Protein AF-A0A553ZSS7-F1 (afdb_monomer_lite)

Radius of gyration: 16.3 Å; chains: 1; bounding box: 31×25×36 Å

InterPro domains:
  IPR000653 DegT/DnrJ/EryC1/StrS aminotransferase [PF01041] (2-47)
  IPR015422 Pyridoxal phosphate-dependent transferase, small domain [G3DSA:3.90.1150.10] (1-51)

Organism: NCBI:txid2597270

pLDDT: mean 92.29, std 6.09, range [58.38, 96.62]

Structure (mmCIF, N/CA/C/O backbone):
data_AF-A0A553ZSS7-F1
#
_entry.id   AF-A0A553ZSS7-F1
#
loop_
_atom_site.group_PDB
_atom_site.id
_atom_site.type_symbol
_atom_site.label_atom_id
_atom_site.label_alt_id
_atom_site.label_comp_id
_atom_site.label_asym_id
_atom_site.label_entity_id
_atom_site.label_seq_id
_atom_site.pdbx_PDB_ins_code
_atom_site.Cartn_x
_atom_site.Cartn_y
_atom_site.Cartn_z
_atom_site.occupancy
_atom_site.B_iso_or_equiv
_atom_site.auth_seq_id
_atom_site.auth_comp_id
_atom_site.auth_asym_id
_atom_site.auth_atom_id
_atom_site.pdbx_PDB_model_num
ATOM 1 N N . ILE A 1 1 ? 1.403 3.486 -11.120 1.00 81.88 1 ILE A N 1
ATOM 2 C CA . ILE A 1 1 ? 1.507 4.703 -11.970 1.00 81.88 1 ILE A CA 1
ATOM 3 C C . ILE A 1 1 ? 1.934 4.369 -13.397 1.00 81.88 1 ILE A C 1
ATOM 5 O O . ILE A 1 1 ? 1.232 4.777 -14.310 1.00 81.88 1 ILE A O 1
ATOM 9 N N . SER A 1 2 ? 3.008 3.599 -13.609 1.00 90.25 2 SER A N 1
ATOM 10 C CA . SER A 1 2 ? 3.514 3.253 -14.952 1.00 90.25 2 SER A CA 1
ATOM 11 C C . SER A 1 2 ? 2.458 2.659 -15.897 1.00 90.25 2 SER A C 1
ATOM 13 O O . SER A 1 2 ? 2.462 2.967 -17.080 1.00 90.25 2 SER A O 1
ATOM 15 N N . ASN A 1 3 ? 1.486 1.910 -15.365 1.00 89.56 3 ASN A N 1
ATOM 16 C CA . ASN A 1 3 ? 0.404 1.306 -16.157 1.00 89.56 3 ASN A CA 1
ATOM 17 C C . ASN A 1 3 ? -0.711 2.28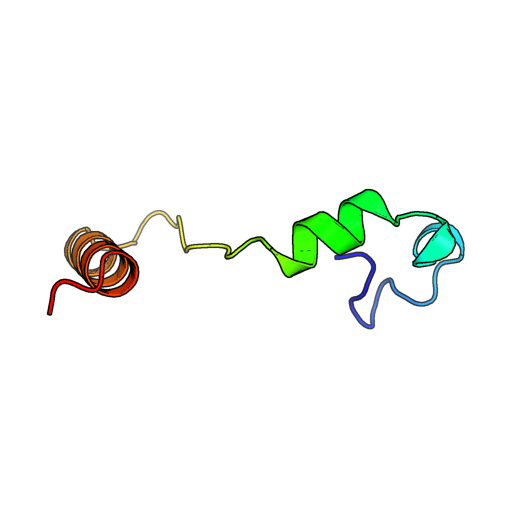9 -16.565 1.00 89.56 3 ASN A C 1
ATOM 19 O O . ASN A 1 3 ? -1.616 1.918 -17.314 1.00 89.56 3 ASN A O 1
ATOM 23 N N . MET A 1 4 ? -0.696 3.533 -16.077 1.00 91.25 4 MET A N 1
ATOM 24 C CA . MET A 1 4 ? -1.727 4.521 -16.408 1.00 91.25 4 MET A CA 1
ATOM 25 C C . MET A 1 4 ? -1.592 4.993 -17.866 1.00 91.25 4 MET A C 1
ATOM 27 O O . MET A 1 4 ? -0.469 5.071 -18.371 1.00 91.25 4 MET A O 1
ATOM 31 N N . PRO A 1 5 ? -2.695 5.379 -18.544 1.00 90.44 5 PRO A N 1
ATOM 32 C CA . PRO A 1 5 ? -2.690 5.733 -19.970 1.00 90.44 5 PRO A CA 1
ATOM 33 C C . PRO A 1 5 ? -1.649 6.783 -20.380 1.00 90.44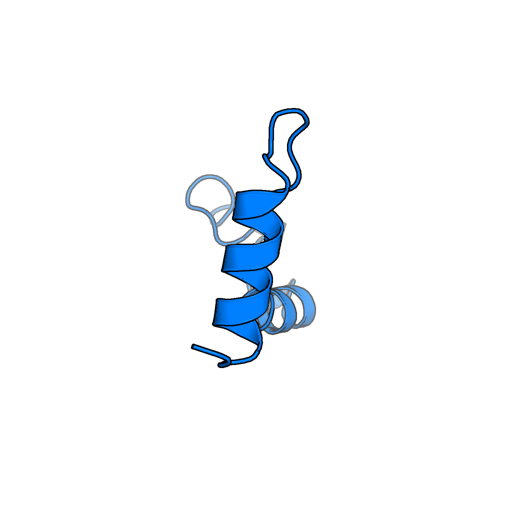 5 PRO A C 1
ATOM 35 O O . PRO A 1 5 ? -1.102 6.694 -21.472 1.00 90.44 5 PRO A O 1
ATOM 38 N N . MET A 1 6 ? -1.351 7.737 -19.495 1.00 90.94 6 MET A N 1
ATOM 39 C CA . MET A 1 6 ? -0.373 8.803 -19.732 1.00 90.94 6 MET A CA 1
ATOM 40 C C . MET A 1 6 ? 1.085 8.307 -19.738 1.00 90.94 6 MET A C 1
ATOM 42 O O . MET A 1 6 ? 1.917 8.891 -20.422 1.00 90.94 6 MET A O 1
ATOM 46 N N . TYR A 1 7 ? 1.398 7.230 -19.008 1.00 92.25 7 TYR 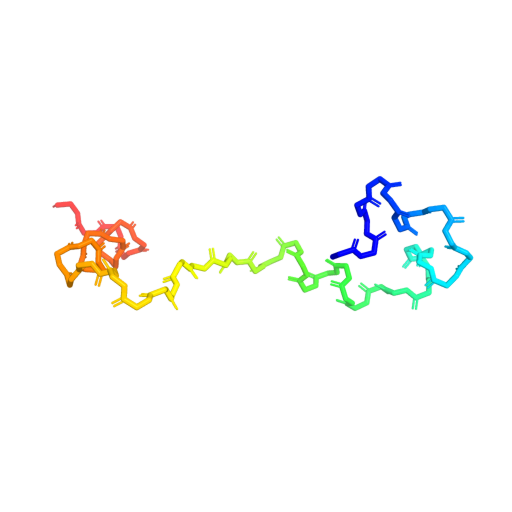A N 1
ATOM 47 C CA . TYR A 1 7 ? 2.772 6.745 -18.808 1.00 92.25 7 TYR A CA 1
ATOM 48 C C . TYR A 1 7 ? 3.070 5.423 -19.517 1.00 92.25 7 TYR A C 1
ATOM 50 O O . TYR A 1 7 ? 4.217 5.188 -19.891 1.00 92.25 7 TYR A O 1
ATOM 58 N N . ARG A 1 8 ? 2.058 4.583 -19.765 1.00 89.44 8 ARG A N 1
ATOM 59 C CA . ARG A 1 8 ? 2.234 3.223 -20.308 1.00 89.44 8 ARG A CA 1
ATOM 60 C C . ARG A 1 8 ? 2.898 3.154 -21.691 1.00 89.44 8 ARG A C 1
ATOM 62 O O . ARG A 1 8 ? 3.316 2.082 -22.103 1.00 89.44 8 ARG A O 1
ATOM 69 N N . GLY A 1 9 ? 2.945 4.270 -22.425 1.00 91.31 9 GLY A N 1
ATOM 70 C CA . GLY A 1 9 ? 3.601 4.366 -23.735 1.00 91.31 9 GLY A CA 1
ATOM 71 C C . GLY A 1 9 ? 5.112 4.617 -23.670 1.00 91.31 9 GLY A C 1
ATOM 72 O O . GLY A 1 9 ? 5.776 4.573 -24.702 1.00 91.31 9 GLY A O 1
ATOM 73 N N . LEU A 1 10 ? 5.667 4.895 -22.486 1.00 94.06 10 LEU A N 1
ATOM 74 C CA . LEU A 1 10 ? 7.104 5.079 -22.304 1.00 94.06 10 LEU A CA 1
ATOM 75 C C . LEU A 1 10 ? 7.808 3.718 -22.291 1.00 94.06 10 LEU A C 1
ATOM 77 O O . LEU A 1 10 ? 7.370 2.796 -21.610 1.00 94.06 10 LEU A O 1
ATOM 81 N N . ILE A 1 11 ? 8.953 3.611 -22.969 1.00 93.00 11 ILE A N 1
ATOM 82 C CA . ILE A 1 11 ? 9.748 2.369 -23.026 1.00 93.00 11 ILE A CA 1
ATOM 83 C C . ILE A 1 11 ? 10.134 1.898 -21.611 1.00 93.00 11 ILE A C 1
ATOM 85 O O . ILE A 1 11 ? 10.051 0.714 -21.289 1.00 93.00 11 ILE A O 1
ATOM 89 N N . SER A 1 12 ? 10.485 2.835 -20.727 1.00 92.94 12 SER A N 1
ATOM 90 C CA . SER A 1 12 ? 10.808 2.556 -19.322 1.00 92.94 12 SER A CA 1
ATOM 91 C C . SER A 1 12 ? 9.616 2.066 -18.493 1.00 92.94 12 SER A C 1
ATOM 93 O O . SER A 1 12 ? 9.819 1.445 -17.455 1.00 92.94 12 SER A O 1
ATOM 95 N N . ALA A 1 13 ? 8.384 2.319 -18.940 1.00 94.50 13 ALA A N 1
ATOM 96 C CA . ALA A 1 13 ? 7.162 1.893 -18.267 1.00 94.50 13 ALA A CA 1
ATOM 97 C C . ALA A 1 13 ? 6.702 0.484 -18.678 1.00 94.50 13 ALA A C 1
ATOM 99 O O . ALA A 1 13 ? 5.679 0.028 -18.168 1.00 94.50 13 ALA A O 1
ATOM 100 N N . SER A 1 14 ? 7.433 -0.203 -19.570 1.00 93.19 14 SER A N 1
ATOM 101 C CA . SER A 1 14 ? 7.122 -1.586 -19.944 1.00 93.19 14 SER A CA 1
ATOM 102 C C . SER A 1 14 ? 7.027 -2.486 -18.710 1.00 93.19 14 SER A C 1
ATOM 104 O O . SER A 1 14 ? 7.848 -2.398 -17.794 1.00 93.19 14 SER A O 1
ATOM 106 N N . VAL A 1 15 ? 6.038 -3.380 -18.705 1.00 90.31 15 VAL A N 1
ATOM 107 C CA . VAL A 1 15 ? 5.797 -4.337 -17.613 1.00 90.31 15 VAL A CA 1
ATOM 108 C C . VAL A 1 15 ? 7.021 -5.224 -17.385 1.00 90.31 15 VAL A C 1
ATOM 110 O O . VAL A 1 15 ? 7.387 -5.464 -16.234 1.00 90.31 15 VAL A O 1
ATOM 113 N N . ASP A 1 16 ? 7.707 -5.608 -18.465 1.00 93.75 16 AS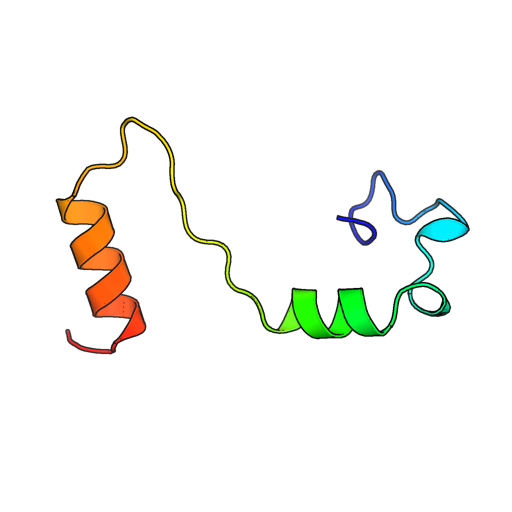P A N 1
ATOM 114 C CA . ASP A 1 16 ? 8.926 -6.425 -18.424 1.00 93.75 16 ASP A CA 1
ATOM 115 C C . ASP A 1 16 ? 10.080 -5.725 -17.690 1.00 93.75 16 ASP A C 1
ATOM 117 O O . ASP A 1 16 ? 10.912 -6.380 -17.066 1.00 93.75 16 ASP A O 1
ATOM 121 N N . ASN A 1 17 ? 10.102 -4.388 -17.706 1.00 95.19 17 ASN A N 1
ATOM 122 C CA . ASN A 1 17 ? 11.099 -3.587 -16.993 1.00 95.19 17 ASN A CA 1
ATOM 123 C C . ASN A 1 17 ? 10.746 -3.401 -15.508 1.00 95.19 17 ASN A C 1
ATOM 125 O O . ASN A 1 17 ? 11.604 -3.015 -14.715 1.00 95.19 17 ASN A O 1
ATOM 129 N N . LEU A 1 18 ? 9.490 -3.649 -15.115 1.00 94.38 18 LEU A N 1
ATOM 130 C CA . LEU A 1 18 ? 8.950 -3.340 -13.788 1.00 94.38 18 LEU A CA 1
ATOM 131 C C . LEU A 1 18 ? 8.188 -4.521 -13.137 1.00 94.38 18 LEU A C 1
ATOM 133 O O . LEU A 1 18 ? 7.123 -4.302 -12.550 1.00 94.38 18 LEU A O 1
ATOM 137 N N . PRO A 1 19 ? 8.686 -5.773 -13.170 1.00 94.06 19 PRO A N 1
ATOM 138 C CA . PRO A 1 19 ? 7.909 -6.945 -12.750 1.00 94.06 19 PRO A CA 1
ATOM 139 C C . PRO A 1 19 ? 7.547 -6.925 -11.256 1.00 94.06 19 PRO A C 1
ATOM 141 O O . PRO A 1 19 ? 6.425 -7.258 -10.872 1.00 94.06 19 PRO A O 1
ATOM 144 N N . ILE A 1 20 ? 8.469 -6.473 -10.399 1.00 95.00 20 ILE A N 1
ATOM 145 C CA . ILE A 1 20 ? 8.242 -6.384 -8.947 1.00 95.00 20 ILE A CA 1
ATOM 146 C C . ILE A 1 20 ? 7.220 -5.289 -8.635 1.00 95.00 20 ILE A C 1
ATOM 148 O O . ILE A 1 20 ? 6.285 -5.517 -7.873 1.00 95.00 20 ILE A O 1
ATOM 152 N N . ALA A 1 21 ? 7.368 -4.114 -9.249 1.00 93.81 21 ALA A N 1
ATOM 153 C CA . ALA A 1 21 ? 6.464 -2.991 -9.028 1.00 93.81 21 ALA A CA 1
ATOM 154 C C . ALA A 1 21 ? 5.025 -3.322 -9.456 1.00 93.81 21 ALA A C 1
ATOM 156 O O . ALA A 1 21 ? 4.092 -2.966 -8.741 1.00 93.81 21 ALA A O 1
ATOM 157 N N . ASN A 1 22 ? 4.850 -4.042 -10.569 1.00 93.25 22 ASN A N 1
ATOM 158 C CA . ASN A 1 22 ? 3.542 -4.539 -11.000 1.00 93.25 22 ASN A CA 1
ATOM 159 C C . ASN A 1 22 ? 2.952 -5.531 -9.984 1.00 93.25 22 ASN A C 1
ATOM 161 O O . ASN A 1 22 ? 1.847 -5.319 -9.496 1.00 93.25 22 ASN A O 1
ATOM 165 N N . SER A 1 23 ? 3.729 -6.535 -9.561 1.00 94.44 23 SER A N 1
ATOM 166 C CA . SER A 1 23 ? 3.287 -7.523 -8.560 1.00 94.44 23 SER A CA 1
ATOM 167 C C . SER A 1 23 ? 2.892 -6.901 -7.215 1.00 94.44 23 SER A C 1
ATOM 169 O O . SER A 1 23 ? 1.979 -7.390 -6.550 1.00 94.44 23 SER A O 1
ATOM 171 N N . VAL A 1 24 ? 3.578 -5.834 -6.791 1.00 94.56 24 VAL A N 1
ATOM 172 C CA . VAL A 1 24 ? 3.234 -5.088 -5.572 1.00 94.56 24 VAL A CA 1
ATOM 173 C C . VAL A 1 24 ? 1.975 -4.255 -5.785 1.00 94.56 24 VAL A C 1
ATOM 175 O O . VAL A 1 24 ? 1.087 -4.289 -4.939 1.00 94.56 24 VAL A O 1
ATOM 178 N N . ALA A 1 25 ? 1.875 -3.535 -6.904 1.00 92.56 25 ALA A N 1
ATOM 179 C CA . ALA A 1 25 ? 0.714 -2.704 -7.204 1.00 92.56 25 ALA A CA 1
ATOM 180 C C . ALA A 1 25 ? -0.595 -3.514 -7.207 1.00 92.56 25 ALA A C 1
ATOM 182 O O . ALA A 1 25 ? -1.596 -3.028 -6.689 1.00 92.56 25 ALA A O 1
ATOM 183 N N . ASP A 1 26 ? -0.562 -4.761 -7.683 1.00 92.38 26 ASP A N 1
ATOM 184 C CA . ASP A 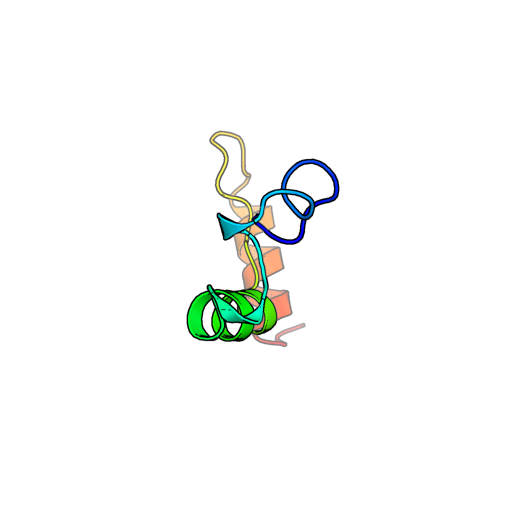1 26 ? -1.726 -5.660 -7.705 1.00 92.38 26 ASP A CA 1
ATOM 185 C C . ASP A 1 26 ? -2.155 -6.167 -6.313 1.00 92.38 26 ASP A C 1
ATOM 187 O O . ASP A 1 26 ? -3.243 -6.719 -6.156 1.00 92.38 26 ASP A O 1
ATOM 191 N N . LYS A 1 27 ? -1.311 -6.002 -5.288 1.00 94.81 27 LYS A N 1
ATOM 192 C CA . LYS A 1 27 ? -1.545 -6.494 -3.915 1.00 94.81 27 LYS A CA 1
ATOM 193 C C . LYS A 1 27 ? -1.748 -5.378 -2.896 1.00 94.81 27 LYS A C 1
ATOM 195 O O . LYS A 1 27 ? -1.956 -5.661 -1.717 1.00 94.81 27 LYS A O 1
ATOM 200 N N . VAL A 1 28 ? -1.652 -4.121 -3.318 1.00 93.19 28 VAL A N 1
ATOM 201 C CA . VAL A 1 28 ? -1.732 -2.962 -2.429 1.00 93.19 28 VAL A CA 1
ATOM 202 C C . VAL A 1 28 ? -3.079 -2.273 -2.593 1.00 93.19 28 VAL A C 1
ATOM 204 O O . VAL A 1 28 ? -3.505 -1.946 -3.696 1.00 93.19 28 VAL A O 1
ATOM 207 N N . LEU A 1 29 ? -3.719 -1.989 -1.461 1.00 92.38 29 LEU A N 1
ATOM 208 C CA . LEU A 1 29 ? -4.862 -1.092 -1.378 1.00 92.38 29 LEU A CA 1
ATOM 209 C C . LEU A 1 29 ? -4.401 0.237 -0.773 1.00 92.38 29 LEU A C 1
ATOM 211 O O . LEU A 1 29 ? -3.935 0.272 0.365 1.00 92.38 29 LEU A O 1
ATOM 215 N N . CYS A 1 30 ? -4.540 1.335 -1.515 1.00 91.50 30 CYS A N 1
ATOM 216 C CA . CYS A 1 30 ? -4.267 2.674 -0.994 1.00 91.50 30 CYS A CA 1
ATOM 217 C C . CYS A 1 30 ? -5.491 3.208 -0.241 1.00 91.50 30 CYS A C 1
ATOM 219 O O . CYS A 1 30 ? -6.597 3.209 -0.779 1.00 91.50 30 CYS A O 1
ATOM 221 N N . LEU A 1 31 ? -5.286 3.696 0.983 1.00 94.44 31 LEU A N 1
ATOM 222 C CA . LEU A 1 31 ? -6.331 4.305 1.809 1.00 94.44 31 LEU A CA 1
ATOM 223 C C . LEU A 1 31 ? -6.152 5.833 1.879 1.00 94.44 31 LEU A C 1
ATOM 225 O O . LEU A 1 31 ? -5.022 6.318 1.780 1.00 94.44 31 LEU A O 1
ATOM 229 N N . PRO A 1 32 ? -7.244 6.604 2.032 1.00 91.38 32 PRO A N 1
ATOM 230 C CA . PRO A 1 32 ? -7.175 8.060 2.115 1.00 91.38 32 PRO A CA 1
ATOM 231 C C . PRO A 1 32 ? -6.484 8.529 3.403 1.00 91.38 32 PRO A C 1
ATOM 233 O O . PRO A 1 32 ? -6.751 7.996 4.476 1.00 91.38 32 PRO A O 1
ATOM 236 N N . ILE A 1 33 ? -5.638 9.559 3.287 1.00 92.81 33 ILE A N 1
ATOM 237 C CA . ILE A 1 33 ? -4.907 10.200 4.398 1.00 92.81 33 ILE A CA 1
ATOM 238 C C . ILE A 1 33 ? -4.795 11.727 4.199 1.00 92.81 33 ILE A C 1
ATOM 240 O O . ILE A 1 33 ? -3.707 12.295 4.181 1.00 92.81 33 ILE A O 1
ATOM 244 N N . TYR A 1 34 ? -5.924 12.401 3.974 1.00 94.62 34 TYR A N 1
ATOM 245 C CA . TYR A 1 34 ? -5.980 13.862 3.821 1.00 94.62 34 TYR A CA 1
ATOM 246 C C . TYR A 1 34 ? -6.336 14.556 5.146 1.00 94.62 34 TYR A C 1
ATOM 248 O O . TYR A 1 34 ? -6.875 13.924 6.051 1.00 94.62 34 TYR A O 1
ATOM 256 N N . THR A 1 35 ? -6.030 15.852 5.264 1.00 94.44 35 THR A N 1
ATOM 257 C CA . THR A 1 35 ? -6.130 16.615 6.526 1.00 94.44 35 THR A CA 1
ATOM 258 C C . THR A 1 35 ? -7.529 16.624 7.134 1.00 94.44 35 THR A C 1
ATOM 260 O O . THR A 1 35 ? -7.666 16.493 8.343 1.00 94.44 35 THR A O 1
ATOM 263 N N . ASP A 1 36 ? -8.560 16.721 6.298 1.00 96.56 36 ASP A N 1
ATOM 264 C CA . ASP A 1 36 ? -9.957 16.848 6.735 1.00 96.56 36 ASP A CA 1
ATOM 265 C C . ASP A 1 36 ? -10.659 15.483 6.868 1.00 96.56 36 ASP A C 1
ATOM 267 O O . ASP A 1 36 ? -11.890 15.386 6.842 1.00 96.56 36 ASP A O 1
ATOM 271 N N . LEU A 1 37 ? -9.893 14.390 6.942 1.00 95.50 37 LEU A N 1
ATOM 272 C CA . LEU A 1 37 ? -10.445 13.049 7.092 1.00 95.50 37 LEU A CA 1
ATOM 273 C C . LEU A 1 37 ? -10.977 12.864 8.517 1.00 95.50 37 LEU A C 1
ATOM 275 O O . LEU A 1 37 ? -10.214 12.757 9.472 1.00 95.50 37 LEU A O 1
ATOM 279 N N . ASN A 1 38 ? -12.302 12.790 8.645 1.00 96.62 38 ASN A N 1
ATOM 280 C CA . ASN A 1 38 ? -12.957 12.561 9.929 1.00 96.62 38 ASN A CA 1
ATOM 281 C C . ASN A 1 38 ? -12.577 11.181 10.505 1.00 96.62 38 ASN A C 1
ATOM 283 O O . ASN A 1 38 ? -12.622 10.164 9.807 1.00 96.62 38 ASN A O 1
ATOM 287 N N . GLU A 1 39 ? -12.256 11.142 11.796 1.00 95.50 39 GLU A N 1
ATOM 288 C CA . GLU A 1 39 ? -11.916 9.932 12.545 1.00 95.50 39 GLU A CA 1
ATOM 289 C C . GLU A 1 39 ? -13.006 8.850 12.449 1.00 95.50 39 GLU A C 1
ATOM 291 O O . GLU A 1 39 ? -12.699 7.665 12.308 1.00 95.50 39 GLU A O 1
ATOM 296 N N . GLU A 1 40 ? -14.285 9.235 12.398 1.00 96.62 40 GLU A N 1
ATOM 297 C CA . GLU A 1 40 ? -15.396 8.293 12.196 1.00 96.62 40 GLU A CA 1
ATOM 298 C C . GLU A 1 40 ? -15.264 7.499 10.885 1.00 96.62 40 GLU A C 1
ATOM 300 O O . GLU A 1 40 ? -15.581 6.305 10.825 1.00 96.62 40 GLU A O 1
ATOM 305 N N . ILE A 1 41 ? -14.754 8.144 9.830 1.00 95.88 41 ILE A N 1
ATOM 306 C CA . ILE A 1 41 ? -14.513 7.509 8.532 1.00 95.88 41 ILE A CA 1
ATOM 307 C C . ILE A 1 41 ? -13.354 6.517 8.654 1.00 95.88 41 ILE A C 1
ATOM 309 O O . ILE A 1 41 ? -13.459 5.401 8.143 1.00 95.88 41 ILE A O 1
ATOM 313 N N . VAL A 1 42 ? -12.288 6.872 9.377 1.00 95.19 42 VAL A N 1
ATOM 314 C CA . VAL A 1 42 ? -11.150 5.974 9.644 1.00 95.19 42 VAL A CA 1
ATOM 315 C C . VAL A 1 42 ? -11.613 4.720 10.388 1.00 95.19 42 VAL A C 1
ATOM 317 O O . VAL A 1 42 ? -11.285 3.596 9.988 1.00 95.19 42 VAL A O 1
ATOM 320 N N . VAL A 1 43 ? -12.440 4.884 11.423 1.00 95.75 43 VAL A N 1
ATOM 321 C CA . VAL A 1 43 ? -13.019 3.766 12.181 1.00 95.75 43 VAL A CA 1
ATOM 322 C C . VAL A 1 43 ? -13.900 2.897 11.283 1.00 95.75 43 VAL A C 1
ATOM 324 O O . VAL A 1 43 ? -13.795 1.668 11.325 1.00 95.75 43 VAL A O 1
ATOM 327 N N . LYS A 1 44 ? -14.737 3.506 10.436 1.00 95.50 44 LYS A N 1
ATOM 328 C CA . LYS A 1 44 ? -15.589 2.779 9.485 1.00 95.50 44 LYS A CA 1
ATOM 329 C C . LYS A 1 44 ? -14.762 1.953 8.498 1.00 95.50 44 LYS A C 1
ATOM 331 O O . LYS A 1 44 ? -15.045 0.769 8.328 1.00 95.50 44 LYS A O 1
ATOM 336 N N . ILE A 1 45 ? -13.733 2.543 7.888 1.00 95.00 45 ILE A N 1
ATOM 337 C CA . ILE A 1 45 ? -12.821 1.844 6.966 1.00 95.00 45 ILE A CA 1
ATOM 338 C C . ILE A 1 45 ? -12.150 0.669 7.685 1.00 95.00 45 ILE A C 1
ATOM 340 O O . ILE A 1 45 ? -12.144 -0.447 7.171 1.00 95.00 45 ILE A O 1
ATOM 344 N N . THR A 1 46 ? -11.656 0.886 8.904 1.00 94.69 46 THR A N 1
ATOM 345 C CA . THR A 1 46 ? -10.979 -0.155 9.693 1.00 94.69 46 THR A CA 1
ATOM 346 C C . THR A 1 46 ? -11.914 -1.321 10.026 1.00 94.69 46 THR A C 1
ATOM 348 O O . THR A 1 46 ? -11.524 -2.481 9.898 1.00 94.69 46 THR A O 1
ATOM 351 N N . LYS A 1 47 ? -13.169 -1.042 10.400 1.00 96.19 47 LYS A N 1
ATOM 352 C CA . LYS A 1 47 ? -14.184 -2.080 10.651 1.00 96.19 47 LYS A CA 1
ATOM 353 C C . LYS A 1 47 ? -14.486 -2.912 9.404 1.00 96.19 47 LYS A C 1
ATOM 355 O O . LYS A 1 47 ? -14.534 -4.137 9.501 1.00 96.19 47 LYS A O 1
ATOM 360 N N . LEU A 1 48 ? -14.626 -2.257 8.246 1.00 95.12 48 LEU A N 1
ATOM 361 C CA . LEU A 1 48 ? -14.849 -2.927 6.961 1.00 95.12 48 LEU A CA 1
ATOM 362 C C . LEU A 1 48 ? -13.678 -3.848 6.591 1.00 95.12 48 LEU A C 1
ATOM 364 O O . LEU A 1 48 ? -13.907 -4.985 6.189 1.00 95.12 48 LEU A O 1
ATOM 368 N N . LEU A 1 49 ? -12.434 -3.395 6.782 1.00 94.56 49 LEU A N 1
ATOM 369 C CA . LEU A 1 49 ? -11.236 -4.194 6.496 1.00 94.56 49 LEU A CA 1
ATOM 370 C C . LEU A 1 49 ? -11.077 -5.395 7.439 1.00 94.56 49 LEU A C 1
ATOM 372 O O . LEU A 1 49 ? -10.601 -6.445 7.018 1.00 94.56 49 LEU A O 1
ATOM 376 N N . LEU A 1 50 ? -11.487 -5.257 8.703 1.00 95.25 50 LEU A N 1
ATOM 377 C CA . LEU A 1 50 ? -11.444 -6.340 9.692 1.00 95.25 50 LEU A CA 1
ATOM 378 C C . LEU A 1 50 ? -12.643 -7.299 9.605 1.00 95.25 50 LEU A C 1
ATOM 380 O O . LEU A 1 50 ? -12.693 -8.258 10.375 1.00 95.25 50 LEU A O 1
ATOM 384 N N . GL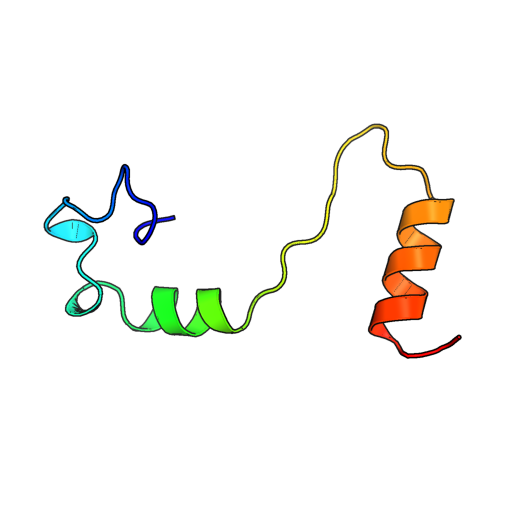Y A 1 51 ? -13.623 -7.036 8.732 1.00 88.88 51 GLY A N 1
ATOM 385 C CA . GLY A 1 51 ? -14.848 -7.836 8.625 1.00 88.88 51 GLY A CA 1
ATOM 386 C C . GLY A 1 51 ? -15.729 -7.795 9.880 1.00 88.88 51 GLY A C 1
ATOM 387 O O . GLY A 1 51 ? -16.552 -8.683 10.085 1.00 88.88 51 GLY A O 1
ATOM 388 N N . LYS A 1 52 ? -15.547 -6.786 10.741 1.00 71.75 52 LYS A N 1
ATOM 389 C CA . LYS A 1 52 ? -16.338 -6.591 11.963 1.00 71.75 52 LYS A CA 1
ATOM 390 C C . LYS A 1 52 ? -17.489 -5.634 11.648 1.00 71.75 52 LYS A C 1
ATOM 392 O O . LYS A 1 52 ? -17.323 -4.421 11.782 1.00 71.75 52 LYS A O 1
ATOM 397 N N . MET A 1 53 ? -18.607 -6.188 11.177 1.00 58.38 53 MET A N 1
ATOM 398 C CA . MET A 1 53 ? -19.891 -5.480 11.054 1.00 58.38 53 MET A CA 1
ATOM 399 C C . MET A 1 53 ? -20.641 -5.484 12.380 1.00 58.38 53 MET A C 1
ATOM 401 O O . MET A 1 53 ? -20.742 -6.574 12.984 1.00 58.38 53 MET A O 1
#

Sequence (53 aa):
ISNMPMYRGLISASVDNLPIANSVADKVLCLPIYTDLNEEIVVKITKLLLGKM

Foldseek 3Di:
DCPDPVRVPDPCSDCVNPVPVVVVVVVDDDDDDDPPDDVVVVVVVVCVVVVND

Secondary structure (DSSP, 8-state):
-TTSTTTTTSGGG-GGG-HHHHHHHTT-------TT--HHHHHHHHHHHTT--